Protein AF-E3C9E0-F1 (afdb_monomer_lite)

pLDDT: mean 82.21, std 13.0, range [37.19, 93.81]

Organism: NCBI:txid908339

Sequence (145 aa):
MAALIYRNLKLYFRNRMGAMMSLLGALIAFFIYIGFLKENLVQEWQRVANANQVLDAWMMGGILTIAGVTTAFGALGQLVSDREGNRYQDFQMTALKQWQLAISYFISAFLISLIMQLVSFVIMAVYFKVTDNLTINGKIVVNSC

Structure (mmCIF, N/CA/C/O backbone):
data_AF-E3C9E0-F1
#
_entry.id   AF-E3C9E0-F1
#
loop_
_atom_site.group_PDB
_atom_site.id
_atom_site.type_symbol
_atom_site.label_atom_id
_atom_site.label_alt_id
_atom_site.label_comp_id
_atom_site.label_asym_id
_atom_site.label_entity_id
_atom_site.label_seq_id
_atom_site.pdbx_PDB_ins_code
_atom_site.Cartn_x
_atom_site.Cartn_y
_atom_site.Cartn_z
_atom_site.occupancy
_atom_site.B_iso_or_equiv
_atom_site.auth_seq_id
_atom_site.auth_comp_id
_atom_site.auth_asym_id
_atom_site.auth_atom_id
_atom_site.pdbx_PDB_model_num
ATOM 1 N N . MET A 1 1 ? 5.135 1.220 -23.376 1.00 77.56 1 MET A N 1
ATOM 2 C CA . MET A 1 1 ? 5.020 1.470 -21.917 1.00 77.56 1 MET A CA 1
ATOM 3 C C . MET A 1 1 ? 3.890 0.674 -21.272 1.00 77.56 1 MET A C 1
ATOM 5 O O . MET A 1 1 ? 4.182 -0.093 -20.368 1.00 77.56 1 MET A O 1
ATOM 9 N N . ALA A 1 2 ? 2.639 0.784 -21.741 1.00 80.94 2 ALA A N 1
ATOM 10 C CA . ALA A 1 2 ? 1.494 0.077 -21.143 1.00 80.94 2 ALA A CA 1
ATOM 11 C C . ALA A 1 2 ? 1.684 -1.452 -21.024 1.00 80.94 2 ALA A C 1
ATOM 13 O O . ALA A 1 2 ? 1.358 -2.034 -19.996 1.00 80.94 2 ALA A O 1
ATOM 14 N N . ALA A 1 3 ? 2.305 -2.089 -22.024 1.00 85.75 3 ALA A N 1
ATOM 15 C CA . ALA A 1 3 ? 2.617 -3.520 -21.984 1.00 85.75 3 ALA A CA 1
ATOM 16 C C . ALA A 1 3 ? 3.571 -3.921 -20.835 1.00 85.75 3 ALA A C 1
ATOM 18 O O . ALA A 1 3 ? 3.405 -4.989 -20.250 1.00 85.75 3 ALA A O 1
ATOM 19 N N . LEU A 1 4 ? 4.537 -3.062 -20.475 1.00 84.69 4 LEU A N 1
ATOM 20 C CA . LEU A 1 4 ? 5.455 -3.308 -19.352 1.00 84.69 4 LEU A CA 1
ATOM 21 C C . LEU A 1 4 ? 4.735 -3.171 -18.011 1.00 84.69 4 LEU A C 1
ATOM 23 O O . LEU A 1 4 ? 4.902 -4.013 -17.135 1.00 84.69 4 LEU A O 1
ATOM 27 N N . ILE A 1 5 ? 3.872 -2.160 -17.891 1.00 85.56 5 ILE A N 1
ATOM 28 C CA . ILE A 1 5 ? 3.034 -1.960 -16.704 1.00 85.56 5 ILE A CA 1
ATOM 29 C C . ILE A 1 5 ? 2.141 -3.190 -16.492 1.00 85.56 5 ILE A C 1
ATOM 31 O O . ILE A 1 5 ? 2.163 -3.789 -15.420 1.00 85.56 5 ILE A O 1
ATOM 35 N N . TYR A 1 6 ? 1.427 -3.631 -17.533 1.00 88.75 6 TYR A N 1
ATOM 36 C CA . TYR A 1 6 ? 0.580 -4.825 -17.472 1.00 88.75 6 TYR A CA 1
ATOM 37 C C . TYR A 1 6 ? 1.370 -6.089 -17.097 1.00 88.75 6 TYR A C 1
ATOM 39 O O . TYR A 1 6 ? 0.918 -6.882 -16.267 1.00 88.75 6 TYR A O 1
ATOM 47 N N . ARG A 1 7 ? 2.575 -6.265 -17.659 1.00 88.94 7 ARG A N 1
ATOM 48 C CA . ARG A 1 7 ? 3.478 -7.366 -17.296 1.00 88.94 7 ARG A CA 1
ATOM 49 C C . ARG A 1 7 ? 3.833 -7.332 -15.806 1.00 88.94 7 ARG A C 1
ATOM 51 O O . ARG A 1 7 ? 3.717 -8.371 -15.161 1.00 88.94 7 ARG A O 1
ATOM 58 N N . ASN A 1 8 ? 4.242 -6.183 -15.269 1.00 86.69 8 ASN A N 1
ATOM 59 C CA . ASN A 1 8 ? 4.639 -6.045 -13.863 1.00 86.69 8 ASN A CA 1
ATOM 60 C C . ASN A 1 8 ? 3.476 -6.354 -12.913 1.00 86.69 8 ASN A C 1
ATOM 62 O O . ASN A 1 8 ? 3.624 -7.177 -12.007 1.00 86.69 8 ASN A O 1
ATOM 66 N N . LEU A 1 9 ? 2.284 -5.812 -13.198 1.00 86.44 9 LEU A N 1
ATOM 67 C CA . LEU A 1 9 ? 1.061 -6.132 -12.453 1.00 86.44 9 LEU A CA 1
ATOM 68 C C . LEU A 1 9 ? 0.798 -7.643 -12.452 1.00 86.44 9 LEU A C 1
ATOM 70 O O . LEU A 1 9 ? 0.637 -8.253 -11.395 1.00 86.44 9 LEU A O 1
ATOM 74 N N . LYS A 1 10 ? 0.816 -8.279 -13.628 1.00 89.56 10 LYS A N 1
ATOM 75 C CA . LYS A 1 10 ? 0.572 -9.722 -13.752 1.00 89.56 10 LYS A CA 1
ATOM 76 C C . LYS A 1 10 ? 1.619 -10.553 -13.010 1.00 89.56 10 LYS A C 1
ATOM 78 O O . LYS A 1 10 ? 1.267 -11.542 -12.374 1.00 89.56 10 LYS A O 1
ATOM 83 N N . LEU A 1 11 ? 2.894 -10.175 -13.082 1.00 88.56 11 LEU A N 1
ATOM 84 C CA . LEU A 1 11 ? 3.973 -10.865 -12.374 1.00 88.56 11 LEU A CA 1
ATOM 85 C C . LEU A 1 11 ? 3.821 -10.754 -10.855 1.00 88.56 11 LEU A C 1
ATOM 87 O O . LEU A 1 11 ? 4.099 -11.729 -10.159 1.00 88.56 11 LEU A O 1
ATOM 91 N N . TYR A 1 12 ? 3.349 -9.610 -10.356 1.00 88.31 12 TYR A N 1
ATOM 92 C CA . TYR A 1 12 ? 3.185 -9.375 -8.925 1.00 88.31 12 TYR A CA 1
ATOM 93 C C . TYR A 1 12 ? 2.071 -10.263 -8.376 1.00 88.31 12 TYR A C 1
ATOM 95 O O . TYR A 1 12 ? 2.309 -11.075 -7.488 1.00 88.31 12 TYR A O 1
ATOM 103 N N . PHE A 1 13 ? 0.886 -10.213 -8.993 1.00 86.44 13 PHE A N 1
ATOM 104 C CA . PHE A 1 13 ? -0.251 -11.036 -8.570 1.00 86.44 13 PHE A CA 1
ATOM 105 C C . PHE A 1 13 ? -0.042 -12.535 -8.816 1.00 86.44 13 PHE A C 1
ATOM 107 O O . PHE A 1 13 ? -0.608 -13.364 -8.105 1.00 86.44 13 PHE A O 1
ATOM 114 N N . ARG A 1 14 ? 0.799 -12.918 -9.787 1.00 90.94 14 ARG A N 1
ATOM 115 C CA . ARG A 1 14 ? 1.185 -14.324 -9.979 1.00 90.94 14 ARG A CA 1
ATOM 116 C C . ARG A 1 14 ? 2.064 -14.833 -8.834 1.00 90.94 14 ARG A C 1
ATOM 118 O O . ARG A 1 14 ? 1.967 -16.009 -8.482 1.00 90.94 14 ARG A O 1
ATOM 125 N N . ASN A 1 15 ? 2.894 -13.975 -8.240 1.00 88.50 15 ASN A N 1
ATOM 126 C CA . ASN A 1 15 ? 3.688 -14.311 -7.064 1.00 88.50 15 ASN A CA 1
ATOM 127 C C . ASN A 1 15 ? 2.859 -14.143 -5.780 1.00 88.50 15 ASN A C 1
ATOM 129 O O . ASN A 1 15 ? 2.998 -13.167 -5.044 1.00 88.50 15 ASN A O 1
ATOM 133 N N . ARG A 1 16 ? 2.011 -15.138 -5.493 1.00 82.19 16 ARG A N 1
ATOM 134 C CA . ARG A 1 16 ? 1.141 -15.139 -4.304 1.00 82.19 16 ARG A CA 1
ATOM 135 C C . ARG A 1 16 ? 1.918 -14.974 -2.994 1.00 82.19 16 ARG A C 1
ATOM 137 O O . ARG A 1 16 ? 1.457 -14.268 -2.105 1.00 82.19 16 ARG A O 1
ATOM 144 N N . MET A 1 17 ? 3.102 -15.583 -2.893 1.00 83.62 17 MET A N 1
ATOM 145 C CA . MET A 1 17 ? 3.945 -15.494 -1.698 1.00 83.62 17 MET A CA 1
ATOM 146 C C . MET A 1 17 ? 4.496 -14.076 -1.504 1.00 83.62 17 MET A C 1
ATOM 148 O O . MET A 1 17 ? 4.416 -13.536 -0.405 1.00 83.62 17 MET A O 1
ATOM 152 N N . GLY A 1 18 ? 4.979 -13.441 -2.577 1.00 84.00 18 GLY A N 1
ATOM 153 C CA . GLY A 1 18 ? 5.436 -12.049 -2.545 1.00 84.00 18 GLY A CA 1
ATOM 154 C C . GLY A 1 18 ? 4.312 -11.064 -2.211 1.00 84.00 18 GLY A C 1
ATOM 155 O O . GLY A 1 18 ? 4.508 -10.153 -1.408 1.00 84.00 18 GLY A O 1
ATOM 156 N N . ALA A 1 19 ? 3.114 -11.286 -2.758 1.00 86.06 19 ALA A N 1
ATOM 157 C CA . ALA A 1 19 ? 1.945 -10.467 -2.451 1.00 86.06 19 ALA A CA 1
ATOM 158 C C . ALA A 1 19 ? 1.543 -10.575 -0.969 1.00 86.06 19 ALA A C 1
ATOM 160 O O . ALA A 1 19 ? 1.329 -9.550 -0.325 1.00 86.06 19 ALA A O 1
ATOM 161 N N . MET A 1 20 ? 1.514 -11.783 -0.389 1.00 85.50 20 MET A N 1
ATOM 162 C CA . MET A 1 20 ? 1.239 -11.946 1.046 1.00 85.50 20 MET A CA 1
ATOM 163 C C . MET A 1 20 ? 2.340 -11.352 1.927 1.00 85.50 20 MET A C 1
ATOM 165 O O . MET A 1 20 ? 2.032 -10.661 2.895 1.00 85.50 20 MET A O 1
ATOM 169 N N . MET A 1 21 ? 3.613 -11.552 1.575 1.00 85.88 21 MET A N 1
ATOM 170 C CA . MET A 1 21 ? 4.737 -10.973 2.323 1.00 85.88 21 MET A CA 1
ATOM 171 C C . MET A 1 21 ? 4.686 -9.447 2.359 1.00 85.88 21 MET A C 1
ATOM 173 O O . MET A 1 21 ? 5.055 -8.834 3.357 1.00 85.88 21 MET A O 1
ATOM 177 N N . SER A 1 22 ? 4.156 -8.823 1.310 1.00 89.62 22 SER A N 1
ATOM 178 C CA . SER A 1 22 ? 3.999 -7.372 1.266 1.00 89.62 22 SER A CA 1
ATOM 179 C C . SER A 1 22 ? 2.973 -6.819 2.269 1.00 89.62 22 SER A C 1
ATOM 181 O O . SER A 1 22 ? 3.057 -5.651 2.640 1.00 89.62 22 SER A O 1
ATOM 183 N N . LEU A 1 23 ? 2.040 -7.653 2.743 1.00 88.44 23 LEU A N 1
ATOM 184 C CA . LEU A 1 23 ? 1.039 -7.307 3.759 1.00 88.44 23 LEU A CA 1
ATOM 185 C C . LEU A 1 23 ? 1.464 -7.699 5.179 1.00 88.44 23 LEU A C 1
ATOM 187 O O . LEU A 1 23 ? 0.763 -7.372 6.134 1.00 88.44 23 LEU A O 1
ATOM 191 N N . LEU A 1 24 ? 2.596 -8.390 5.341 1.00 90.44 24 LEU A N 1
ATOM 192 C CA . LEU A 1 24 ? 3.027 -8.941 6.625 1.00 90.44 24 LEU A CA 1
ATOM 193 C C . LEU A 1 24 ? 3.151 -7.855 7.704 1.00 90.44 24 LEU A C 1
ATOM 195 O O . LEU A 1 24 ? 2.659 -8.035 8.812 1.00 90.44 24 LEU A O 1
ATOM 199 N N . GLY A 1 25 ? 3.751 -6.709 7.366 1.00 88.38 25 GLY A N 1
ATOM 200 C CA . GLY A 1 25 ? 3.905 -5.593 8.305 1.00 88.38 25 GLY A CA 1
ATOM 201 C C . GLY A 1 25 ? 2.564 -5.054 8.810 1.00 88.38 25 GLY A C 1
ATOM 202 O O . GLY A 1 25 ? 2.397 -4.825 10.006 1.00 88.38 25 GLY A O 1
ATOM 203 N N . ALA A 1 26 ? 1.583 -4.926 7.913 1.00 91.19 26 ALA A N 1
ATOM 204 C CA . ALA A 1 26 ? 0.234 -4.498 8.267 1.00 91.19 26 ALA A CA 1
ATOM 205 C C . ALA A 1 26 ? -0.499 -5.546 9.119 1.00 91.19 26 ALA A C 1
ATOM 207 O O . ALA A 1 26 ? -1.144 -5.197 10.103 1.00 91.19 26 ALA A O 1
ATOM 208 N N . LEU A 1 27 ? -0.356 -6.831 8.781 1.00 89.88 27 LEU A N 1
ATOM 209 C CA . LEU A 1 27 ? -0.920 -7.945 9.548 1.00 89.88 27 LEU A CA 1
ATOM 210 C C . LEU A 1 27 ? -0.381 -7.985 10.978 1.00 89.88 27 LEU A C 1
ATOM 212 O O . LEU A 1 27 ? -1.160 -8.110 11.918 1.00 89.88 27 LEU A O 1
ATOM 216 N N . ILE A 1 28 ? 0.934 -7.845 11.155 1.00 92.44 28 ILE A N 1
ATOM 217 C CA . ILE A 1 28 ? 1.557 -7.826 12.485 1.00 92.44 28 ILE A CA 1
ATOM 218 C C . ILE A 1 28 ? 1.010 -6.655 13.306 1.00 92.44 28 ILE A C 1
ATOM 220 O O . ILE A 1 28 ? 0.555 -6.863 14.430 1.00 92.44 28 ILE A O 1
ATOM 224 N N . ALA A 1 29 ? 0.999 -5.443 12.741 1.00 92.00 29 ALA A N 1
ATOM 225 C CA . ALA A 1 29 ? 0.464 -4.262 13.419 1.00 92.00 29 ALA A CA 1
ATOM 226 C C . ALA A 1 29 ? -1.012 -4.448 13.820 1.00 92.00 29 ALA A C 1
ATOM 228 O O . ALA A 1 29 ? -1.407 -4.094 14.929 1.00 92.00 29 ALA A O 1
ATOM 229 N N . PHE A 1 30 ? -1.808 -5.070 12.951 1.00 90.62 30 PHE A N 1
ATOM 230 C CA . PHE A 1 30 ? -3.210 -5.375 13.210 1.00 90.62 30 PHE A CA 1
ATOM 231 C C . PHE A 1 30 ? -3.413 -6.381 14.353 1.00 90.62 30 PHE A C 1
ATOM 233 O O . PHE A 1 30 ? -4.232 -6.141 15.240 1.00 90.62 30 PHE A O 1
ATOM 240 N N . PHE A 1 31 ? -2.646 -7.474 14.393 1.00 90.50 31 PHE A N 1
ATOM 241 C CA . PHE A 1 31 ? -2.740 -8.448 15.488 1.00 90.50 31 PHE A CA 1
ATOM 242 C C . PHE A 1 31 ? -2.310 -7.864 16.833 1.00 90.50 31 PHE A C 1
ATOM 244 O O . PHE A 1 31 ? -2.972 -8.111 17.840 1.00 90.50 31 PHE A O 1
ATOM 251 N N . ILE A 1 32 ? -1.239 -7.065 16.851 1.00 93.69 32 ILE A N 1
ATOM 252 C CA . ILE A 1 32 ? -0.795 -6.366 18.065 1.00 93.69 32 ILE A CA 1
ATOM 253 C C . ILE A 1 32 ? -1.890 -5.417 18.561 1.00 93.69 32 ILE A C 1
ATOM 255 O O . ILE A 1 32 ? -2.131 -5.330 19.767 1.00 93.69 32 ILE A O 1
ATOM 259 N N . TYR A 1 33 ? -2.575 -4.733 17.639 1.00 90.50 33 TYR A N 1
ATOM 260 C CA . TYR A 1 33 ? -3.653 -3.826 17.997 1.00 90.50 33 TYR A CA 1
ATOM 261 C C . TYR A 1 33 ? -4.781 -4.541 18.746 1.00 90.50 33 TYR A C 1
ATOM 263 O O . TYR A 1 33 ? -5.138 -4.139 19.850 1.00 90.50 33 TYR A O 1
ATOM 271 N N . ILE A 1 34 ? -5.297 -5.629 18.177 1.00 86.62 34 ILE A N 1
ATOM 272 C CA . ILE A 1 34 ? -6.434 -6.359 18.750 1.00 86.62 34 ILE A CA 1
ATOM 273 C C . ILE A 1 34 ? -6.046 -7.108 20.026 1.00 86.62 34 ILE A C 1
ATOM 275 O O . ILE A 1 34 ? -6.827 -7.132 20.969 1.00 86.62 34 ILE A O 1
ATOM 279 N N . GLY A 1 35 ? -4.868 -7.735 20.058 1.00 86.06 35 GLY A N 1
ATOM 280 C CA . GLY A 1 35 ? -4.481 -8.623 21.156 1.00 86.06 35 GLY A CA 1
ATOM 281 C C . GLY A 1 35 ? -3.949 -7.919 22.403 1.00 86.06 35 GLY A C 1
ATOM 282 O O . GLY A 1 35 ? -3.884 -8.541 23.457 1.00 86.06 35 GLY A O 1
ATOM 283 N N . PHE A 1 36 ? -3.524 -6.659 22.292 1.00 86.62 36 PHE A N 1
ATOM 284 C CA . PHE A 1 36 ? -2.875 -5.959 23.402 1.00 86.62 36 PHE A CA 1
ATOM 285 C C . PHE A 1 36 ? -3.176 -4.461 23.417 1.00 86.62 36 PHE A C 1
ATOM 287 O O . PHE A 1 36 ? -3.608 -3.912 24.430 1.00 86.62 36 PHE A O 1
ATOM 294 N N . LEU A 1 37 ? -2.938 -3.782 22.292 1.00 87.75 37 LEU A N 1
ATOM 295 C CA . LEU A 1 37 ? -2.864 -2.321 22.287 1.00 87.75 37 LEU A CA 1
ATOM 296 C C . LEU A 1 37 ? -4.232 -1.657 22.500 1.00 87.75 37 LEU A C 1
ATOM 298 O O . LEU A 1 37 ? -4.301 -0.620 23.157 1.00 87.75 37 LEU A O 1
ATOM 302 N N . LYS A 1 38 ? -5.314 -2.243 21.969 1.00 86.81 38 LYS A N 1
ATOM 303 C CA . LYS A 1 38 ? -6.676 -1.704 22.100 1.00 86.81 38 LYS A CA 1
ATOM 304 C C . LYS A 1 38 ? -7.080 -1.594 23.568 1.00 86.81 38 LYS A C 1
ATOM 306 O O . LYS A 1 38 ? -7.453 -0.513 24.006 1.00 86.81 38 LYS A O 1
ATOM 311 N N . GLU A 1 39 ? -6.949 -2.670 24.339 1.00 85.88 39 GLU A N 1
ATOM 312 C CA . GLU A 1 39 ? -7.334 -2.673 25.757 1.00 85.88 39 GLU A CA 1
ATOM 313 C C . GLU A 1 39 ? -6.506 -1.684 26.584 1.00 85.88 39 GLU A C 1
ATOM 315 O O . GLU A 1 39 ? -7.060 -0.954 27.406 1.00 85.88 39 GLU A O 1
ATOM 320 N N . ASN A 1 40 ? -5.197 -1.609 26.326 1.00 88.12 40 ASN A N 1
ATOM 321 C CA . ASN A 1 40 ? -4.306 -0.702 27.042 1.00 88.12 40 ASN A CA 1
ATOM 322 C C . ASN A 1 40 ? -4.642 0.777 26.769 1.00 88.12 40 ASN A C 1
ATOM 324 O O . ASN A 1 40 ? -4.777 1.563 27.704 1.00 88.12 40 ASN A O 1
ATOM 328 N N . LEU A 1 41 ? -4.866 1.149 25.505 1.00 85.94 41 LEU A N 1
ATOM 329 C CA . LEU A 1 41 ? -5.175 2.532 25.127 1.00 85.94 41 LEU A CA 1
ATOM 330 C C . LEU A 1 41 ? -6.558 2.984 25.607 1.00 85.94 41 LEU A C 1
ATOM 332 O O . LEU A 1 41 ? -6.731 4.131 26.015 1.00 85.94 41 LEU A O 1
ATOM 336 N N . VAL A 1 42 ? -7.548 2.091 25.590 1.00 84.81 42 VAL A N 1
ATOM 337 C CA . VAL A 1 42 ? -8.913 2.405 26.040 1.00 84.81 42 VAL A CA 1
ATOM 338 C C . VAL A 1 42 ? -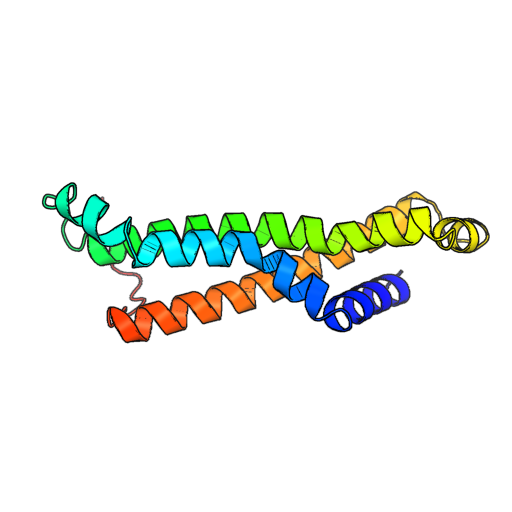8.951 2.704 27.539 1.00 84.81 42 VAL A C 1
ATOM 340 O O . VAL A 1 42 ? -9.698 3.585 27.968 1.00 84.81 42 VAL A O 1
ATOM 343 N N . GLN A 1 43 ? -8.122 2.024 28.336 1.00 83.38 43 GLN A N 1
ATOM 344 C CA . GLN A 1 43 ? -7.990 2.303 29.769 1.00 83.38 43 GLN A CA 1
ATOM 345 C C . GLN A 1 43 ? -7.421 3.700 30.042 1.00 83.38 43 GLN A C 1
ATOM 347 O O . GLN A 1 43 ? -7.869 4.363 30.977 1.00 83.38 43 GLN A O 1
ATOM 352 N N . GLU A 1 44 ? -6.496 4.186 29.215 1.00 83.69 44 GLU A N 1
ATOM 353 C CA . GLU A 1 44 ? -5.955 5.542 29.360 1.00 83.69 44 GLU A CA 1
ATOM 354 C C . GLU A 1 44 ? -6.903 6.624 28.818 1.00 83.69 44 GLU A C 1
ATOM 356 O O . GLU A 1 44 ? -6.929 7.751 29.315 1.00 83.69 44 GLU A O 1
ATOM 361 N N . TRP A 1 45 ? -7.732 6.289 27.826 1.00 78.00 45 TRP A N 1
ATOM 362 C CA . TRP A 1 45 ? -8.614 7.227 27.123 1.00 78.00 45 TRP A CA 1
ATOM 363 C C . TRP A 1 45 ? -10.045 7.289 27.680 1.00 78.00 45 TRP A C 1
ATOM 365 O O . TRP A 1 45 ? -10.963 7.742 26.997 1.00 78.00 45 TRP A O 1
ATOM 375 N N . GLN A 1 46 ? -10.252 6.931 28.952 1.00 74.50 46 GLN A N 1
ATOM 376 C CA . GLN A 1 46 ? -11.574 6.955 29.608 1.00 74.50 46 GLN A CA 1
ATOM 377 C C . GLN A 1 46 ? -12.275 8.326 29.595 1.00 74.50 46 GLN A C 1
ATOM 379 O O . GLN A 1 46 ? -13.490 8.402 29.761 1.00 74.50 46 GLN A O 1
ATOM 384 N N . ARG A 1 47 ? -11.528 9.421 29.404 1.00 76.31 47 ARG A N 1
ATOM 385 C CA . ARG A 1 47 ? -12.071 10.791 29.349 1.00 76.31 47 ARG A CA 1
ATOM 386 C C . ARG A 1 47 ? -12.646 11.175 27.981 1.00 76.31 47 ARG A C 1
ATOM 388 O O . ARG A 1 47 ? -13.281 12.221 27.879 1.00 76.31 47 ARG A O 1
ATOM 395 N N . VAL A 1 48 ? -12.422 10.370 26.941 1.00 75.56 48 VAL A N 1
ATOM 396 C CA . VAL A 1 48 ? -12.867 10.650 25.570 1.00 75.56 48 VAL A CA 1
ATOM 397 C C . VAL A 1 48 ? -14.153 9.877 25.280 1.00 75.56 48 VAL A C 1
ATOM 399 O O . VAL A 1 48 ? -14.196 8.649 25.369 1.00 75.56 48 VAL A O 1
ATOM 402 N N . ALA A 1 49 ? -15.216 10.589 24.901 1.00 73.69 49 ALA A N 1
ATOM 403 C CA . ALA A 1 49 ? -16.450 9.955 24.446 1.00 73.69 49 ALA A CA 1
ATOM 404 C C . ALA A 1 49 ? -16.176 9.116 23.184 1.00 73.69 49 ALA A C 1
ATOM 406 O O . ALA A 1 49 ? -15.535 9.590 22.249 1.00 73.69 49 ALA A O 1
ATOM 407 N N . ASN A 1 50 ? -16.666 7.874 23.145 1.00 75.69 50 ASN A N 1
ATOM 408 C CA . ASN A 1 50 ? -16.431 6.924 22.047 1.00 75.69 50 ASN A CA 1
ATOM 409 C C . ASN A 1 50 ? -14.943 6.613 21.766 1.00 75.69 50 ASN A C 1
ATOM 411 O O . ASN A 1 50 ? -14.582 6.364 20.614 1.00 75.69 50 ASN A O 1
ATOM 415 N N . ALA A 1 51 ? -14.092 6.571 22.802 1.00 78.19 51 ALA A N 1
ATOM 416 C CA . ALA A 1 51 ? -12.660 6.264 22.682 1.00 78.19 51 ALA A CA 1
ATOM 417 C C . ALA A 1 51 ? -12.359 5.036 21.799 1.00 78.19 51 ALA A C 1
ATOM 419 O O 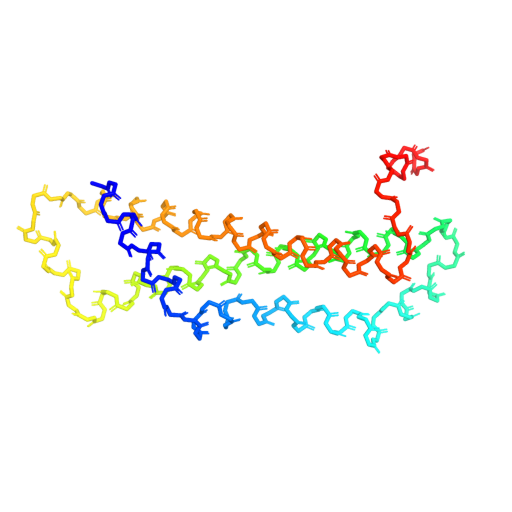. ALA A 1 51 ? -11.450 5.098 20.978 1.00 78.19 51 ALA A O 1
ATOM 420 N N . ASN A 1 52 ? -13.164 3.968 21.888 1.00 80.44 52 ASN A N 1
ATOM 421 C CA . ASN A 1 52 ? -13.025 2.777 21.039 1.00 80.44 52 ASN A CA 1
ATOM 422 C C . ASN A 1 52 ? -13.063 3.116 19.541 1.00 80.44 52 ASN A C 1
ATOM 424 O O . ASN A 1 52 ? -12.123 2.806 18.822 1.00 80.44 52 ASN A O 1
ATOM 428 N N . GLN A 1 53 ? -14.100 3.823 19.084 1.00 80.25 53 GLN A N 1
ATOM 429 C CA . GLN A 1 53 ? -14.293 4.117 17.659 1.00 80.25 53 GLN A CA 1
ATOM 430 C C . GLN A 1 53 ? -13.225 5.073 17.115 1.00 80.25 53 GLN A C 1
ATOM 432 O O . GLN A 1 53 ? -12.791 4.941 15.970 1.00 80.25 53 GLN A O 1
ATOM 437 N N . VAL A 1 54 ? -12.792 6.033 17.937 1.00 83.44 54 VAL A N 1
ATOM 438 C CA . VAL A 1 54 ? -11.721 6.972 17.576 1.00 83.44 54 VAL A CA 1
ATOM 439 C C . VAL A 1 54 ? -10.384 6.240 17.465 1.00 83.44 54 VAL A C 1
ATOM 441 O O . VAL A 1 54 ? -9.664 6.435 16.486 1.00 83.44 54 VAL A O 1
ATOM 444 N N . LEU A 1 55 ? -10.070 5.368 18.427 1.00 85.69 55 LEU A N 1
ATOM 445 C CA . LEU A 1 55 ? -8.850 4.562 18.418 1.00 85.69 55 LEU A CA 1
ATOM 446 C C . LEU A 1 55 ? -8.844 3.553 17.264 1.00 85.69 55 LEU A C 1
ATOM 448 O O . LEU A 1 55 ? -7.816 3.424 16.602 1.00 85.69 55 LEU A O 1
ATOM 452 N N . ASP A 1 56 ? -9.974 2.899 16.981 1.00 86.19 56 ASP A N 1
ATOM 453 C CA . ASP A 1 56 ? -10.128 1.968 15.857 1.00 86.19 56 ASP A CA 1
ATOM 454 C C . ASP A 1 56 ? -9.847 2.685 14.521 1.00 86.19 56 ASP A C 1
ATOM 456 O O . ASP A 1 56 ? -9.061 2.207 13.702 1.00 86.19 56 ASP A O 1
ATOM 460 N N . ALA A 1 57 ? -10.429 3.874 14.309 1.00 85.44 57 ALA A N 1
ATOM 461 C CA . ALA A 1 57 ? -10.211 4.674 13.101 1.00 85.44 57 ALA A CA 1
ATOM 462 C C . ALA A 1 57 ? -8.771 5.205 12.992 1.00 85.44 57 ALA A C 1
ATOM 464 O O . ALA A 1 57 ? -8.176 5.188 11.910 1.00 85.44 57 ALA A O 1
ATOM 465 N N . TRP A 1 58 ? -8.189 5.646 14.109 1.00 87.94 58 TRP A N 1
ATOM 466 C CA . TRP A 1 58 ? -6.805 6.114 14.163 1.00 87.94 58 TRP A CA 1
ATOM 467 C C . TRP A 1 58 ? -5.816 4.990 13.831 1.00 87.94 58 TRP A C 1
ATOM 469 O O . TRP A 1 58 ? -4.937 5.159 12.979 1.00 87.94 58 TRP A O 1
ATOM 479 N N . MET A 1 59 ? -6.004 3.808 14.422 1.00 90.12 59 MET A N 1
ATOM 480 C CA . MET A 1 59 ? -5.173 2.639 14.141 1.00 90.12 59 MET A CA 1
ATOM 481 C C . MET A 1 59 ? -5.375 2.088 12.738 1.00 90.12 59 MET A C 1
ATOM 483 O O . MET A 1 59 ? -4.392 1.726 12.092 1.00 90.12 59 MET A O 1
ATOM 487 N N . MET A 1 60 ? -6.598 2.113 12.207 1.00 89.81 60 MET A N 1
ATOM 488 C CA . MET A 1 60 ? -6.853 1.781 10.806 1.00 89.81 60 MET A CA 1
ATOM 489 C C . MET A 1 60 ? -6.002 2.651 9.866 1.00 89.81 60 MET A C 1
ATOM 491 O O . MET A 1 60 ? -5.359 2.120 8.960 1.00 89.81 60 MET A O 1
ATOM 495 N N . GLY A 1 61 ? -5.924 3.966 10.105 1.00 91.06 61 GLY A N 1
ATOM 496 C CA . GLY A 1 61 ? -5.069 4.876 9.333 1.00 91.06 61 GLY A CA 1
ATOM 497 C C . GLY A 1 61 ? -3.575 4.538 9.433 1.00 91.06 61 GLY A C 1
ATOM 498 O O . GLY A 1 61 ? -2.867 4.517 8.420 1.00 91.06 61 GLY A O 1
ATOM 499 N N . GLY A 1 62 ? -3.099 4.211 10.638 1.00 92.44 62 GLY A N 1
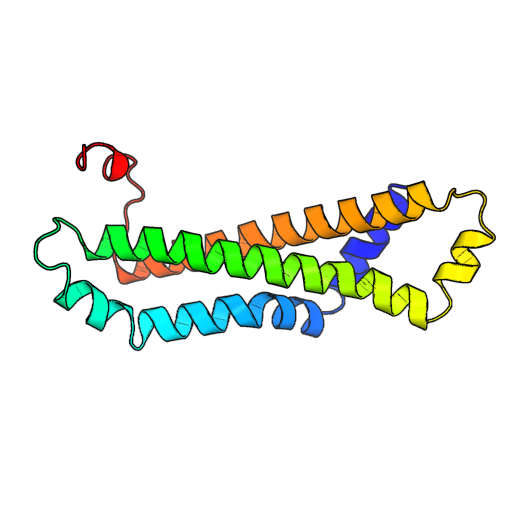ATOM 500 C CA . GLY A 1 62 ? -1.714 3.791 10.872 1.00 92.44 62 GLY A CA 1
ATOM 501 C C . GLY A 1 62 ? -1.354 2.498 10.134 1.00 92.44 62 GLY A C 1
ATOM 502 O O . GLY A 1 62 ? -0.380 2.457 9.379 1.00 92.44 62 GLY A O 1
ATOM 503 N N . ILE A 1 63 ? -2.176 1.459 10.278 1.00 92.69 63 ILE A N 1
ATOM 504 C CA . ILE A 1 63 ? -1.960 0.148 9.648 1.00 92.69 63 ILE A CA 1
ATOM 505 C C . ILE A 1 63 ? -2.033 0.258 8.122 1.00 92.69 63 ILE A C 1
ATOM 507 O O . ILE A 1 63 ? -1.202 -0.325 7.424 1.00 92.69 63 ILE A O 1
ATOM 511 N N . LEU A 1 64 ? -2.972 1.043 7.586 1.00 93.12 64 LEU A N 1
ATOM 512 C CA . LEU A 1 64 ? -3.053 1.324 6.151 1.00 93.12 64 LEU A CA 1
ATOM 513 C C . LEU A 1 64 ? -1.791 2.013 5.636 1.00 93.12 64 LEU A C 1
ATOM 515 O O . LEU A 1 64 ? -1.302 1.667 4.564 1.00 93.12 64 LEU A O 1
ATOM 519 N N . THR A 1 65 ? -1.233 2.962 6.382 1.00 93.81 65 THR A N 1
ATOM 520 C CA . THR A 1 65 ? 0.010 3.634 5.980 1.00 93.81 65 THR A CA 1
ATOM 521 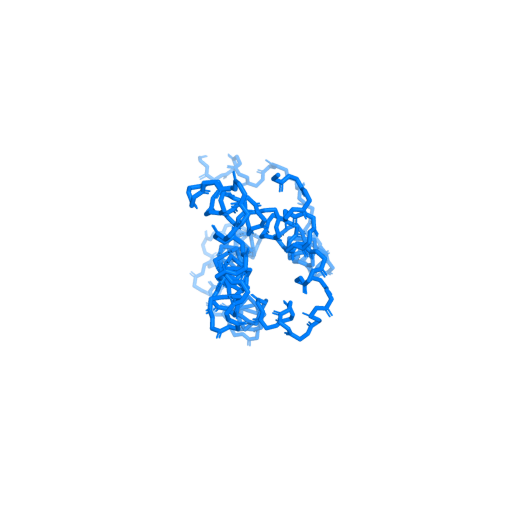C C . THR A 1 65 ? 1.168 2.637 5.901 1.00 93.81 65 THR A C 1
ATOM 523 O O . THR A 1 65 ? 1.893 2.614 4.906 1.00 93.81 65 THR A O 1
ATOM 526 N N . ILE A 1 66 ? 1.294 1.754 6.897 1.00 93.00 66 ILE A N 1
ATOM 527 C CA . ILE A 1 66 ? 2.300 0.682 6.902 1.00 93.00 66 ILE A CA 1
ATOM 528 C C . ILE A 1 66 ? 2.099 -0.245 5.696 1.00 93.00 66 ILE A C 1
ATOM 530 O O . ILE A 1 66 ? 3.057 -0.502 4.969 1.00 93.00 66 ILE A O 1
ATOM 534 N N . ALA A 1 67 ? 0.861 -0.682 5.437 1.00 92.81 67 ALA A N 1
ATOM 535 C CA . ALA A 1 67 ? 0.516 -1.523 4.290 1.00 92.81 67 ALA A CA 1
ATOM 536 C C . ALA A 1 67 ? 0.909 -0.873 2.955 1.00 92.81 67 ALA A C 1
ATOM 538 O O . ALA A 1 67 ? 1.478 -1.528 2.081 1.00 92.81 67 ALA A O 1
ATOM 539 N N . GLY A 1 68 ? 0.648 0.425 2.796 1.00 92.56 68 GLY A N 1
ATOM 540 C CA . GLY A 1 68 ? 0.981 1.171 1.584 1.00 92.56 68 GLY A CA 1
ATOM 541 C C . GLY A 1 68 ? 2.484 1.202 1.318 1.00 92.56 68 GLY A C 1
ATOM 542 O O . GLY A 1 68 ? 2.925 0.954 0.195 1.00 92.56 68 GLY A O 1
ATOM 543 N N . VAL A 1 69 ? 3.283 1.426 2.364 1.00 92.25 69 VAL A N 1
ATOM 544 C CA . VAL A 1 69 ? 4.750 1.448 2.262 1.00 92.25 69 VAL A CA 1
ATOM 545 C C . VAL A 1 69 ? 5.307 0.055 1.963 1.00 92.25 69 VAL A C 1
ATOM 547 O O . VAL A 1 69 ? 6.101 -0.107 1.033 1.00 92.25 69 VAL A O 1
ATOM 550 N N . THR A 1 70 ? 4.880 -0.976 2.696 1.00 92.00 70 THR A N 1
ATOM 551 C CA . THR A 1 70 ? 5.402 -2.339 2.509 1.00 92.00 70 THR A CA 1
ATOM 552 C C . THR A 1 70 ? 4.986 -2.939 1.166 1.00 92.00 70 THR A C 1
ATOM 554 O O . THR A 1 70 ? 5.786 -3.624 0.525 1.00 92.00 70 THR A O 1
ATOM 557 N N . THR A 1 71 ? 3.778 -2.636 0.678 1.00 91.88 71 THR A N 1
ATOM 558 C CA . THR A 1 71 ? 3.322 -3.049 -0.662 1.00 91.88 71 THR A CA 1
ATOM 559 C C . THR A 1 71 ? 4.080 -2.339 -1.775 1.00 91.88 71 THR A C 1
ATOM 561 O O . THR A 1 71 ? 4.464 -2.997 -2.744 1.00 91.88 71 THR A O 1
ATOM 564 N N . ALA A 1 72 ? 4.382 -1.044 -1.619 1.00 92.44 72 ALA A N 1
ATOM 565 C CA . ALA A 1 72 ? 5.194 -0.299 -2.580 1.00 92.44 72 ALA A CA 1
ATOM 566 C C . ALA A 1 72 ? 6.608 -0.883 -2.688 1.00 92.44 72 ALA A C 1
ATOM 568 O O . ALA A 1 72 ? 7.102 -1.107 -3.794 1.00 92.44 72 ALA A O 1
ATOM 569 N N . PHE A 1 73 ? 7.237 -1.212 -1.556 1.00 90.44 73 PHE A N 1
ATOM 570 C CA . PHE A 1 73 ? 8.535 -1.891 -1.546 1.00 90.44 73 PHE A CA 1
ATOM 571 C C . PHE A 1 73 ? 8.469 -3.298 -2.139 1.00 90.44 73 PHE A C 1
ATOM 573 O O . PHE A 1 73 ? 9.323 -3.652 -2.950 1.00 90.44 73 PHE A O 1
ATOM 580 N N . GLY A 1 74 ? 7.431 -4.074 -1.822 1.00 90.25 74 GLY A N 1
ATOM 581 C CA . GLY A 1 74 ? 7.217 -5.387 -2.429 1.00 90.25 74 GLY A CA 1
ATOM 582 C C . GLY A 1 74 ? 7.069 -5.317 -3.954 1.00 90.25 74 GLY A C 1
ATOM 583 O O . GLY A 1 74 ? 7.632 -6.144 -4.670 1.00 90.25 74 GLY A O 1
ATOM 584 N N . ALA A 1 75 ? 6.362 -4.308 -4.467 1.00 90.31 75 ALA A N 1
ATOM 585 C CA . ALA A 1 75 ? 6.203 -4.091 -5.902 1.00 90.31 75 ALA A CA 1
ATOM 586 C C . ALA A 1 75 ? 7.510 -3.630 -6.571 1.00 90.31 75 ALA A C 1
ATOM 588 O O . ALA A 1 75 ? 7.881 -4.150 -7.624 1.00 90.31 75 ALA A O 1
ATOM 589 N N . LEU A 1 76 ? 8.256 -2.714 -5.942 1.00 90.44 76 LEU A N 1
ATOM 590 C CA . LEU A 1 76 ? 9.580 -2.287 -6.412 1.00 90.44 76 LEU A CA 1
ATOM 591 C C . LEU A 1 76 ? 10.629 -3.407 -6.345 1.00 90.44 76 LEU A C 1
ATOM 593 O O . LEU A 1 76 ? 11.590 -3.377 -7.111 1.00 90.44 76 LEU A O 1
ATOM 597 N N . GLY A 1 77 ? 10.426 -4.440 -5.527 1.00 88.06 77 GLY A N 1
ATOM 598 C CA . GLY A 1 77 ? 11.250 -5.652 -5.539 1.00 88.06 77 GLY A CA 1
ATOM 599 C C . GLY A 1 77 ? 11.314 -6.330 -6.915 1.00 88.06 77 GLY A C 1
ATOM 600 O O . GLY A 1 77 ? 12.332 -6.932 -7.254 1.00 88.06 77 GLY A O 1
ATOM 601 N N . GLN A 1 78 ? 10.292 -6.166 -7.765 1.00 85.12 78 GLN A N 1
ATOM 602 C CA . GLN A 1 78 ? 10.342 -6.647 -9.151 1.00 85.12 78 GLN A CA 1
ATOM 603 C C . GLN A 1 78 ? 11.425 -5.953 -9.979 1.00 85.12 78 GLN A C 1
ATOM 605 O O . GLN A 1 78 ? 12.086 -6.610 -10.777 1.00 85.12 78 GLN A O 1
ATOM 610 N N . LEU A 1 79 ? 11.637 -4.649 -9.775 1.00 88.25 79 LEU A N 1
ATOM 611 C CA . LEU A 1 79 ? 12.706 -3.907 -10.445 1.00 88.25 79 LEU A CA 1
ATOM 612 C C . LEU A 1 79 ? 14.080 -4.447 -10.034 1.00 88.25 79 LEU A C 1
ATOM 614 O O . LEU A 1 79 ? 14.967 -4.555 -10.876 1.00 88.25 79 LEU A O 1
ATOM 618 N N . VAL A 1 80 ? 14.256 -4.780 -8.752 1.00 87.31 80 VAL A N 1
ATOM 619 C CA . VAL A 1 80 ? 15.505 -5.360 -8.235 1.00 87.31 80 VAL A CA 1
ATOM 620 C C . VAL A 1 80 ? 15.737 -6.740 -8.850 1.00 87.31 80 VAL A C 1
ATOM 622 O O . VAL A 1 80 ? 16.792 -6.976 -9.430 1.00 87.31 80 VAL A O 1
ATOM 625 N N . SER A 1 81 ? 14.718 -7.602 -8.845 1.00 85.88 81 SER A N 1
ATOM 626 C CA . SER A 1 81 ? 14.805 -8.943 -9.434 1.00 85.88 81 SER A CA 1
ATOM 627 C C . SER A 1 81 ? 15.086 -8.916 -10.944 1.00 85.88 81 SER A C 1
ATOM 629 O O . SER A 1 81 ? 15.909 -9.690 -11.432 1.00 85.88 81 SER A O 1
ATOM 631 N N . ASP A 1 82 ? 14.473 -7.994 -11.695 1.00 84.81 82 ASP A N 1
ATOM 632 C CA . ASP A 1 82 ? 14.726 -7.854 -13.137 1.00 84.81 82 ASP A CA 1
ATOM 633 C C . ASP A 1 82 ? 16.112 -7.240 -13.438 1.00 84.81 82 ASP A C 1
ATOM 635 O O . ASP A 1 82 ? 16.667 -7.492 -14.514 1.00 84.81 82 ASP A O 1
ATOM 639 N N . ARG A 1 83 ? 16.704 -6.478 -12.502 1.00 83.94 83 ARG A N 1
ATOM 640 C CA . ARG A 1 83 ? 18.103 -6.013 -12.583 1.00 83.94 83 ARG A CA 1
ATOM 641 C C . ARG A 1 83 ? 19.099 -7.137 -12.317 1.00 83.94 83 ARG A C 1
ATOM 643 O O . ARG A 1 83 ? 20.065 -7.252 -13.062 1.00 83.94 83 ARG A O 1
ATOM 650 N N . GLU A 1 84 ? 18.852 -7.967 -11.309 1.00 85.12 84 GLU A N 1
ATOM 651 C CA . GLU A 1 84 ? 19.698 -9.124 -10.986 1.00 85.12 84 GLU A CA 1
ATOM 652 C C . GLU A 1 84 ? 19.633 -10.203 -12.075 1.00 85.12 84 GLU A C 1
ATOM 654 O O . GLU A 1 84 ? 20.646 -10.791 -12.441 1.00 85.12 84 GLU A O 1
ATOM 659 N N . GLY A 1 85 ? 18.453 -10.430 -12.656 1.00 78.31 85 GLY A N 1
ATOM 660 C CA . GLY A 1 85 ? 18.228 -11.450 -13.681 1.00 78.31 85 GLY A CA 1
ATOM 661 C C . GLY A 1 85 ? 18.674 -11.075 -15.098 1.00 78.31 85 GLY A C 1
ATOM 662 O O . GLY A 1 85 ? 18.208 -11.711 -16.040 1.00 78.31 85 GLY A O 1
ATOM 663 N N . ASN A 1 86 ? 19.483 -10.022 -15.278 1.00 73.94 86 ASN A N 1
ATOM 664 C CA . ASN A 1 86 ? 19.935 -9.456 -16.564 1.00 73.94 86 ASN A CA 1
ATOM 665 C C . ASN A 1 86 ? 18.835 -9.060 -17.572 1.00 73.94 86 ASN A C 1
ATOM 667 O O . ASN A 1 86 ? 19.143 -8.469 -18.602 1.00 73.94 86 ASN A O 1
ATOM 671 N N . ARG A 1 87 ? 17.544 -9.256 -17.272 1.00 70.81 87 ARG A N 1
ATOM 672 C CA . ARG A 1 87 ? 16.428 -8.832 -18.141 1.00 70.81 87 ARG A CA 1
ATOM 673 C C . ARG A 1 87 ? 16.377 -7.325 -18.345 1.00 70.81 87 ARG A C 1
ATOM 675 O O . ARG A 1 87 ? 15.883 -6.844 -19.361 1.00 70.81 87 ARG A O 1
ATOM 682 N N . TYR A 1 88 ? 16.914 -6.570 -17.391 1.00 71.94 88 TYR A N 1
ATOM 683 C CA . TYR A 1 88 ? 17.121 -5.137 -17.540 1.00 71.94 88 TYR A CA 1
ATOM 684 C C . TYR A 1 88 ? 18.056 -4.790 -18.715 1.00 71.94 88 TYR A C 1
ATOM 686 O O . TYR A 1 88 ? 17.882 -3.745 -19.336 1.00 71.94 88 TYR A O 1
ATOM 694 N N . GLN A 1 89 ? 19.021 -5.651 -19.058 1.00 65.62 89 GLN A N 1
ATOM 695 C CA . GLN A 1 89 ? 19.932 -5.451 -20.192 1.00 65.62 89 GLN A CA 1
ATOM 696 C C . GLN A 1 89 ? 19.232 -5.707 -21.533 1.00 65.62 89 GLN A C 1
ATOM 698 O O . GLN A 1 89 ? 19.375 -4.895 -22.444 1.00 65.62 89 GLN A O 1
ATOM 703 N N . ASP A 1 90 ? 18.368 -6.723 -21.618 1.00 77.50 90 ASP A N 1
ATOM 704 C CA . ASP A 1 90 ? 17.543 -6.983 -22.810 1.00 77.50 90 ASP A CA 1
ATOM 705 C C . ASP A 1 90 ? 16.624 -5.791 -23.138 1.00 77.50 90 ASP A C 1
ATOM 707 O O . ASP A 1 90 ? 16.428 -5.413 -24.297 1.00 77.50 90 ASP A O 1
ATOM 711 N N . PHE A 1 91 ? 16.091 -5.131 -22.106 1.00 74.94 91 PHE A N 1
ATOM 712 C CA . PHE A 1 91 ? 15.282 -3.925 -22.282 1.00 74.94 91 PHE A CA 1
ATOM 713 C C . PHE A 1 91 ? 16.084 -2.704 -22.734 1.00 74.94 91 PHE A C 1
ATOM 715 O O . PHE A 1 91 ? 15.522 -1.844 -23.409 1.00 74.94 91 PHE A O 1
ATOM 722 N N . GLN A 1 92 ? 17.374 -2.626 -22.398 1.00 69.88 92 GLN A N 1
ATOM 723 C CA . GLN A 1 92 ? 18.261 -1.558 -22.872 1.00 69.88 92 GLN A CA 1
ATOM 724 C C . GLN A 1 92 ? 18.635 -1.719 -24.350 1.00 69.88 92 GLN A C 1
ATOM 726 O O . GLN A 1 92 ? 18.909 -0.722 -25.009 1.00 69.88 92 GLN A O 1
ATOM 731 N N . MET A 1 93 ? 18.602 -2.946 -24.881 1.00 72.12 93 MET A N 1
ATOM 732 C CA . MET A 1 93 ? 18.766 -3.205 -26.318 1.00 72.12 93 MET A CA 1
ATOM 733 C C . MET A 1 93 ? 17.504 -2.865 -27.130 1.00 72.12 93 MET A C 1
ATOM 735 O O . MET A 1 93 ? 17.550 -2.770 -28.354 1.00 72.12 93 MET A O 1
ATOM 739 N N . THR A 1 94 ? 16.366 -2.664 -26.460 1.00 73.06 94 THR A N 1
ATOM 740 C CA . THR A 1 94 ? 15.126 -2.189 -27.088 1.00 73.06 94 THR A CA 1
ATOM 741 C C . THR A 1 94 ? 15.178 -0.663 -27.247 1.00 73.06 94 THR A C 1
ATOM 743 O O . THR A 1 94 ? 15.809 0.019 -26.448 1.00 73.06 94 THR A O 1
ATOM 746 N N . ALA A 1 95 ? 14.452 -0.084 -28.213 1.00 67.69 95 ALA A N 1
ATOM 747 C CA . ALA A 1 95 ? 14.372 1.370 -28.460 1.00 67.69 95 ALA A CA 1
ATOM 748 C C . ALA A 1 95 ? 13.734 2.215 -27.320 1.00 67.69 95 ALA A C 1
ATOM 750 O O . ALA A 1 95 ? 13.257 3.330 -27.545 1.00 67.69 95 ALA A O 1
ATOM 751 N N . LEU A 1 96 ? 13.670 1.691 -26.094 1.00 75.06 96 LEU A N 1
ATOM 752 C CA . LEU A 1 96 ? 13.103 2.344 -24.920 1.00 75.06 96 LEU A CA 1
ATOM 753 C C . LEU A 1 96 ? 14.182 3.138 -24.177 1.00 75.06 96 LEU A C 1
ATOM 755 O O . LEU A 1 96 ? 15.249 2.625 -23.854 1.00 75.06 96 LEU A O 1
ATOM 759 N N . LYS A 1 97 ? 13.882 4.394 -23.835 1.00 81.38 97 LYS A N 1
ATOM 760 C CA . LYS A 1 97 ? 14.798 5.223 -23.034 1.00 81.38 97 LYS A CA 1
ATOM 761 C C . LYS A 1 97 ? 14.800 4.748 -21.572 1.00 81.38 97 LYS A C 1
ATOM 763 O O . LYS A 1 97 ? 13.749 4.402 -21.036 1.00 81.38 97 LYS A O 1
ATOM 768 N N . GLN A 1 98 ? 15.937 4.825 -20.879 1.00 79.62 98 GLN A N 1
ATOM 769 C CA . GLN A 1 98 ? 16.070 4.382 -19.475 1.00 79.62 98 GLN A CA 1
ATOM 770 C C . GLN A 1 98 ? 15.050 5.039 -18.518 1.00 79.62 98 GLN A C 1
ATOM 772 O O . GLN A 1 98 ? 14.465 4.367 -17.669 1.00 79.62 98 GLN A O 1
ATOM 777 N N . TRP A 1 99 ? 14.748 6.327 -18.707 1.00 81.25 99 TRP A N 1
ATOM 778 C CA . TRP A 1 99 ? 13.709 7.029 -17.940 1.00 81.25 99 TRP A CA 1
ATOM 779 C C . TRP A 1 99 ? 12.303 6.454 -18.148 1.00 81.25 99 TRP A C 1
ATOM 781 O O . TRP A 1 99 ? 11.504 6.403 -17.216 1.00 81.25 99 TRP A 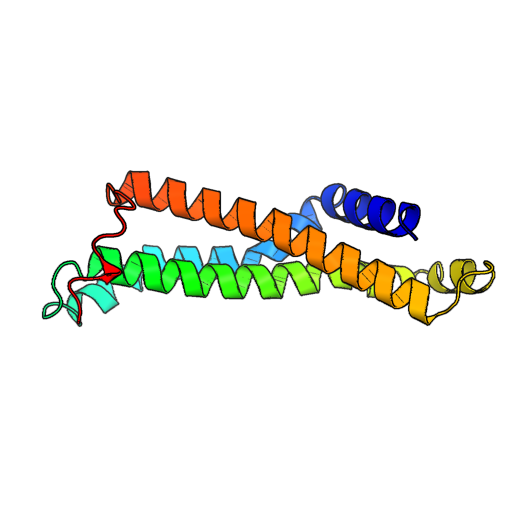O 1
ATOM 791 N N . GLN A 1 100 ? 11.999 5.973 -19.356 1.00 84.50 100 GLN A N 1
ATOM 792 C CA . GLN A 1 100 ? 10.703 5.372 -19.677 1.00 84.50 100 GLN A CA 1
ATOM 793 C C . GLN A 1 100 ? 10.514 4.026 -18.968 1.00 84.50 100 GLN A C 1
ATOM 795 O O . GLN A 1 100 ? 9.404 3.706 -18.543 1.00 84.50 100 GLN A O 1
ATOM 800 N N . LEU A 1 101 ? 11.599 3.262 -18.802 1.00 85.56 101 LEU A N 1
ATOM 801 C CA . LEU A 1 101 ? 11.609 2.042 -17.997 1.00 85.56 101 LEU A CA 1
ATOM 802 C C . LEU A 1 101 ? 11.349 2.375 -16.525 1.00 85.56 101 LEU A C 1
ATOM 804 O O . LEU A 1 101 ? 10.405 1.834 -15.952 1.00 85.56 101 LEU A O 1
ATOM 808 N N . ALA A 1 102 ? 12.097 3.316 -15.942 1.00 86.44 102 ALA A N 1
ATOM 809 C CA . ALA A 1 102 ? 11.923 3.726 -14.545 1.00 86.44 102 ALA A CA 1
ATOM 810 C C . ALA A 1 102 ? 10.483 4.180 -14.236 1.00 86.44 102 ALA A C 1
ATOM 812 O O . ALA A 1 102 ? 9.875 3.703 -13.278 1.00 86.44 102 ALA A O 1
ATOM 813 N N . ILE A 1 103 ? 9.900 5.019 -15.099 1.00 88.69 103 ILE A N 1
ATOM 814 C CA . ILE A 1 103 ? 8.511 5.483 -14.966 1.00 88.69 103 ILE A CA 1
ATOM 815 C C . ILE A 1 103 ? 7.523 4.312 -15.057 1.00 88.69 103 ILE A C 1
ATOM 817 O O . ILE A 1 103 ? 6.554 4.270 -14.304 1.00 88.69 103 ILE A O 1
ATOM 821 N N . SER A 1 104 ? 7.761 3.332 -15.935 1.00 89.19 104 SER A N 1
ATOM 822 C CA . SER A 1 104 ? 6.872 2.169 -16.045 1.00 89.19 104 SER A CA 1
ATOM 823 C C . SER A 1 104 ? 6.857 1.310 -14.776 1.00 89.19 104 SER A C 1
ATOM 825 O O . SER A 1 104 ? 5.780 0.887 -14.357 1.00 89.19 104 SER A O 1
ATOM 827 N N . TYR A 1 105 ? 8.012 1.121 -14.124 1.00 89.88 105 TYR A N 1
ATOM 828 C CA . TYR A 1 105 ? 8.095 0.419 -12.839 1.00 89.88 105 TYR A CA 1
ATOM 829 C C . TYR A 1 105 ? 7.416 1.208 -11.721 1.00 89.88 105 TYR A C 1
ATOM 831 O O . TYR A 1 105 ? 6.661 0.633 -10.938 1.00 89.88 105 TYR A O 1
ATOM 839 N N . PHE A 1 106 ? 7.619 2.526 -11.689 1.00 91.62 106 PHE A N 1
ATOM 840 C CA . PHE A 1 106 ? 6.981 3.406 -10.715 1.00 91.62 106 PHE A CA 1
ATOM 841 C C . PHE A 1 106 ? 5.452 3.380 -10.831 1.00 91.62 106 PHE A C 1
ATOM 843 O O . PHE A 1 106 ? 4.767 3.141 -9.841 1.00 91.62 106 PHE A O 1
ATOM 850 N N . ILE A 1 107 ? 4.910 3.535 -12.045 1.00 92.56 107 ILE A N 1
ATOM 851 C CA . ILE A 1 107 ? 3.460 3.468 -12.282 1.00 92.56 107 ILE A CA 1
ATOM 852 C C . ILE A 1 107 ? 2.919 2.083 -11.917 1.00 92.56 107 ILE A C 1
ATOM 854 O O . ILE A 1 107 ? 1.861 1.991 -11.297 1.00 92.56 107 ILE A O 1
ATOM 858 N N . SER A 1 108 ? 3.632 1.000 -12.252 1.00 92.00 108 SER A N 1
ATOM 859 C CA . SER A 1 108 ? 3.194 -0.337 -11.843 1.00 92.00 108 SER A CA 1
ATOM 860 C C . SER A 1 108 ? 3.179 -0.507 -10.326 1.00 92.00 108 SER A C 1
ATOM 862 O O . SER A 1 108 ? 2.202 -1.034 -9.803 1.00 92.00 108 SER A O 1
ATOM 864 N N . ALA A 1 109 ? 4.202 -0.021 -9.618 1.00 92.31 109 ALA A N 1
ATOM 865 C CA . ALA A 1 109 ? 4.265 -0.094 -8.163 1.00 92.31 109 ALA A CA 1
ATOM 866 C C . ALA A 1 109 ? 3.140 0.718 -7.515 1.00 92.31 109 ALA A C 1
ATOM 868 O O . ALA A 1 109 ? 2.454 0.206 -6.638 1.00 92.31 109 ALA A O 1
ATOM 869 N N . PHE A 1 110 ? 2.879 1.927 -8.014 1.00 93.31 110 PHE A N 1
ATOM 870 C CA . PHE A 1 110 ? 1.771 2.758 -7.556 1.00 93.31 110 PHE A CA 1
ATOM 871 C C . PHE A 1 110 ? 0.412 2.065 -7.723 1.00 93.31 110 PHE A C 1
ATOM 873 O O . PHE A 1 110 ? -0.374 2.017 -6.780 1.00 93.31 110 PHE A O 1
ATOM 880 N N . LEU A 1 111 ? 0.139 1.483 -8.896 1.00 93.56 111 LEU A N 1
ATOM 881 C CA . LEU A 1 111 ? -1.117 0.768 -9.152 1.00 93.56 111 LEU A CA 1
ATOM 882 C C . LEU A 1 111 ? -1.266 -0.475 -8.267 1.00 93.56 111 LEU A C 1
ATOM 884 O O . LEU A 1 111 ? -2.351 -0.726 -7.746 1.00 93.56 111 LEU A O 1
ATOM 888 N N . ILE A 1 112 ? -0.188 -1.240 -8.081 1.00 92.69 112 ILE A N 1
ATOM 889 C CA . ILE A 1 112 ? -0.175 -2.407 -7.192 1.00 92.69 112 ILE A CA 1
ATOM 890 C C . ILE A 1 112 ? -0.474 -1.976 -5.754 1.00 92.69 112 ILE A C 1
ATOM 892 O O . ILE A 1 112 ? -1.377 -2.537 -5.134 1.00 92.69 112 ILE A O 1
ATOM 896 N N . SER A 1 113 ? 0.227 -0.960 -5.247 1.00 92.56 113 SER A N 1
ATOM 897 C CA . SER A 1 113 ? -0.016 -0.412 -3.914 1.00 92.56 113 SER A CA 1
ATOM 898 C C . SER A 1 113 ? -1.444 0.081 -3.764 1.00 92.56 113 SER A C 1
ATOM 900 O O . SER A 1 113 ? -2.077 -0.260 -2.779 1.00 92.56 113 SER A O 1
ATOM 902 N N . LEU A 1 114 ? -1.999 0.796 -4.746 1.00 93.56 114 LEU A N 1
ATOM 903 C CA . LEU A 1 114 ? -3.384 1.270 -4.701 1.00 93.56 114 LEU A CA 1
ATOM 904 C C . LEU A 1 114 ? -4.385 0.110 -4.575 1.00 93.56 114 LEU A C 1
ATOM 906 O O . LEU A 1 114 ? -5.282 0.156 -3.736 1.00 93.56 114 LEU A O 1
ATOM 910 N N . ILE A 1 115 ? -4.219 -0.947 -5.375 1.00 92.62 115 ILE A N 1
ATOM 911 C CA . ILE A 1 115 ? -5.091 -2.129 -5.321 1.00 92.62 115 ILE A CA 1
ATOM 912 C C . ILE A 1 115 ? -4.968 -2.820 -3.958 1.00 92.62 115 ILE A C 1
ATOM 914 O O . ILE A 1 115 ? -5.979 -3.114 -3.323 1.00 92.62 115 ILE A O 1
ATOM 918 N N . MET A 1 116 ? -3.744 -3.046 -3.478 1.00 91.81 116 MET A N 1
ATOM 919 C CA . MET A 1 116 ? -3.502 -3.703 -2.189 1.00 91.81 116 MET A CA 1
ATOM 920 C C . MET A 1 116 ? -3.971 -2.851 -1.001 1.00 91.81 116 MET A C 1
ATOM 922 O O . MET A 1 116 ? -4.460 -3.396 -0.008 1.00 91.81 116 MET A O 1
ATOM 926 N N . GLN A 1 117 ? -3.892 -1.525 -1.116 1.00 92.81 117 GLN A N 1
ATOM 927 C CA . GLN A 1 117 ? -4.414 -0.573 -0.141 1.00 92.81 117 GLN A CA 1
ATOM 928 C C . GLN A 1 117 ? -5.933 -0.695 -0.022 1.00 92.81 117 GLN A C 1
ATOM 930 O O . GLN A 1 117 ? -6.455 -0.787 1.086 1.00 92.81 117 GLN A O 1
ATOM 935 N N . LEU A 1 118 ? -6.642 -0.755 -1.156 1.00 92.94 118 LEU A N 1
ATOM 936 C CA . LEU A 1 118 ? -8.093 -0.944 -1.184 1.00 92.94 118 LEU A CA 1
ATOM 937 C C . LEU A 1 118 ? -8.495 -2.291 -0.576 1.00 92.94 118 LEU A C 1
ATOM 939 O O . LEU A 1 118 ? -9.428 -2.345 0.220 1.00 92.94 118 LEU A O 1
ATOM 943 N N . VAL A 1 119 ? -7.770 -3.365 -0.895 1.00 90.62 119 VAL A N 1
ATOM 944 C CA . VAL A 1 119 ? -8.007 -4.690 -0.299 1.00 90.62 119 VAL A CA 1
ATOM 945 C C . VAL A 1 119 ? -7.829 -4.643 1.220 1.00 90.62 119 VAL A C 1
ATOM 947 O O . VAL A 1 119 ? -8.701 -5.099 1.955 1.00 90.62 119 VAL A O 1
ATOM 950 N N . SER A 1 120 ? -6.739 -4.043 1.699 1.00 91.12 120 SER A N 1
ATOM 951 C CA . SER A 1 120 ? -6.452 -3.922 3.134 1.00 91.12 120 SER A CA 1
ATOM 952 C C . SER A 1 120 ? -7.499 -3.072 3.856 1.00 91.12 120 SER A C 1
ATOM 954 O O . SER A 1 120 ? -7.942 -3.430 4.945 1.00 91.12 120 SER A O 1
ATOM 956 N N . PHE A 1 121 ? -7.945 -1.983 3.224 1.00 90.88 121 PHE A N 1
ATOM 957 C CA . PHE A 1 121 ? -9.018 -1.134 3.731 1.00 90.88 121 PHE A CA 1
ATOM 958 C C . PHE A 1 121 ? -10.325 -1.911 3.881 1.00 90.88 121 PHE A C 1
ATOM 960 O O . PHE A 1 121 ? -10.950 -1.851 4.935 1.00 90.88 121 PHE A O 1
ATOM 967 N N . VAL A 1 122 ? -10.714 -2.689 2.865 1.00 90.44 122 VAL A N 1
ATOM 968 C CA . VAL A 1 122 ? -11.925 -3.520 2.920 1.00 90.44 122 VAL A CA 1
ATOM 969 C C . VAL A 1 122 ? -11.828 -4.561 4.035 1.00 90.44 122 VAL A C 1
ATOM 971 O O . VAL A 1 122 ? -12.784 -4.711 4.791 1.00 90.44 122 VAL A O 1
ATOM 974 N N . ILE A 1 123 ? -10.686 -5.241 4.187 1.00 88.69 123 ILE A N 1
ATOM 975 C CA . ILE A 1 123 ? -10.479 -6.236 5.255 1.00 88.69 123 ILE A CA 1
ATOM 976 C C . ILE A 1 123 ? -10.666 -5.597 6.635 1.00 88.69 123 ILE A C 1
ATOM 978 O O . ILE A 1 123 ? -11.435 -6.110 7.448 1.00 88.69 123 ILE A O 1
ATOM 982 N N . MET A 1 124 ? -10.010 -4.460 6.886 1.00 87.19 124 MET A N 1
ATOM 983 C CA . MET A 1 124 ? -10.134 -3.755 8.162 1.00 87.19 124 MET A CA 1
ATOM 984 C C . MET A 1 124 ? -11.556 -3.238 8.385 1.00 87.19 124 MET A C 1
ATOM 986 O O . MET A 1 124 ? -12.123 -3.466 9.448 1.00 87.19 124 MET A O 1
ATOM 990 N N . ALA A 1 125 ? -12.171 -2.599 7.389 1.00 86.19 125 ALA A N 1
ATOM 991 C CA . ALA A 1 125 ? -13.529 -2.073 7.501 1.00 86.19 125 ALA A CA 1
ATOM 992 C C . ALA A 1 125 ? -14.559 -3.176 7.795 1.00 86.19 125 ALA A C 1
ATOM 994 O O . ALA A 1 125 ? -15.457 -2.973 8.611 1.00 86.19 125 ALA A O 1
ATOM 995 N N . VAL A 1 126 ? -14.425 -4.350 7.167 1.00 87.12 126 VAL A N 1
ATOM 996 C CA . VAL A 1 126 ? -15.284 -5.511 7.442 1.00 87.12 126 VAL A CA 1
ATOM 997 C C . VAL A 1 126 ? -15.071 -6.018 8.863 1.00 87.12 126 VAL A C 1
ATOM 999 O O . VAL A 1 126 ? -16.055 -6.219 9.571 1.00 87.12 126 VAL A O 1
ATOM 1002 N N . TYR A 1 127 ? -13.819 -6.182 9.296 1.00 85.75 127 TYR A N 1
ATOM 1003 C CA . TYR A 1 127 ? -13.507 -6.630 10.653 1.00 85.75 127 TYR A CA 1
ATOM 1004 C C . TYR A 1 127 ? -14.141 -5.716 11.706 1.00 85.75 127 TYR A C 1
ATOM 1006 O O . TYR A 1 127 ? -14.932 -6.166 12.530 1.00 85.75 127 TYR A O 1
ATOM 1014 N N . PHE A 1 128 ? -13.877 -4.418 11.600 1.00 81.06 128 PHE A N 1
ATOM 1015 C CA . PHE A 1 128 ? -14.360 -3.401 12.526 1.00 81.06 128 PHE A CA 1
ATOM 1016 C C . PHE A 1 128 ? -15.884 -3.248 12.526 1.00 81.06 128 PHE A C 1
ATOM 1018 O O . PHE A 1 128 ? -16.499 -3.001 13.565 1.00 81.06 128 PHE A O 1
ATOM 1025 N N . LYS A 1 129 ? -16.529 -3.440 11.371 1.00 80.81 129 LYS A N 1
ATOM 1026 C CA . LYS A 1 129 ? -17.991 -3.480 11.290 1.00 80.81 129 LYS A CA 1
ATOM 1027 C C . LYS A 1 129 ? -18.569 -4.676 12.049 1.00 80.81 129 LYS A C 1
ATOM 1029 O O . LYS A 1 129 ? -19.618 -4.530 12.669 1.00 80.81 129 LYS A O 1
ATOM 1034 N N . VAL A 1 130 ? -17.913 -5.837 11.989 1.00 79.31 130 VAL A N 1
ATOM 1035 C CA . VAL A 1 130 ? -18.353 -7.061 12.676 1.00 79.31 130 VAL A CA 1
ATOM 1036 C C . VAL A 1 130 ? -18.104 -6.981 14.183 1.00 79.31 130 VAL A C 1
ATOM 1038 O O . VAL A 1 130 ? -18.977 -7.386 14.945 1.00 79.31 130 VAL A O 1
ATOM 1041 N N . THR A 1 131 ? -16.958 -6.456 14.626 1.00 72.94 131 THR A N 1
ATOM 1042 C CA . THR A 1 131 ? -16.603 -6.413 16.054 1.00 72.94 131 THR A CA 1
ATOM 1043 C C . THR A 1 131 ? -17.272 -5.280 16.822 1.00 72.94 131 THR A C 1
ATOM 1045 O O . THR A 1 131 ? -17.779 -5.515 17.914 1.00 72.94 131 THR A O 1
ATOM 1048 N N . ASP A 1 132 ? -17.302 -4.066 16.271 1.00 63.41 132 ASP A N 1
ATOM 1049 C CA . ASP A 1 132 ? -17.684 -2.859 17.022 1.00 63.41 132 ASP A CA 1
ATOM 1050 C C . ASP A 1 132 ? -19.006 -2.233 16.540 1.00 63.41 132 ASP A C 1
ATOM 1052 O O . ASP A 1 132 ? -19.367 -1.140 16.975 1.00 63.41 132 ASP A O 1
ATOM 1056 N N . ASN A 1 133 ? -19.747 -2.895 15.634 1.00 56.84 133 ASN A N 1
ATOM 1057 C CA . ASN A 1 133 ? -20.911 -2.314 14.942 1.00 56.84 133 ASN A CA 1
ATOM 1058 C C . ASN A 1 133 ? -20.613 -0.896 14.423 1.00 56.84 133 ASN A C 1
ATOM 1060 O O . ASN A 1 133 ? -21.445 0.009 14.523 1.00 56.84 133 ASN A O 1
ATOM 1064 N N . LEU A 1 134 ? -19.406 -0.687 13.884 1.00 52.00 134 LEU A N 1
ATOM 1065 C CA . LEU A 1 134 ? -18.986 0.595 13.337 1.00 52.00 134 LEU A CA 1
ATOM 1066 C C . LEU A 1 134 ? -19.892 0.979 12.160 1.00 52.00 134 LEU A C 1
ATOM 1068 O O . LEU A 1 134 ? -19.673 0.618 11.002 1.00 52.00 134 LEU A O 1
ATOM 1072 N N . THR A 1 135 ? -20.934 1.754 12.454 1.00 45.50 135 THR A N 1
ATOM 1073 C CA . THR A 1 135 ? -21.566 2.619 11.472 1.00 45.50 135 THR A CA 1
ATOM 1074 C C . THR A 1 135 ? -20.541 3.686 11.140 1.00 45.50 135 THR A C 1
ATOM 1076 O O . THR A 1 135 ? -20.312 4.587 11.947 1.00 45.50 135 THR A O 1
ATOM 1079 N N . ILE A 1 136 ? -19.923 3.583 9.962 1.00 52.22 136 ILE A N 1
ATOM 1080 C CA . ILE A 1 136 ? -19.144 4.662 9.344 1.00 52.22 136 ILE A CA 1
ATOM 1081 C C . ILE A 1 136 ? -20.135 5.788 9.021 1.00 52.22 136 ILE A C 1
ATOM 1083 O O . ILE A 1 136 ? -20.589 5.971 7.896 1.00 52.22 136 ILE A O 1
ATOM 1087 N N . ASN A 1 137 ? -20.578 6.476 10.063 1.00 41.81 137 ASN A N 1
ATOM 1088 C CA . ASN A 1 137 ? -21.434 7.633 10.000 1.00 41.81 137 ASN A CA 1
ATOM 1089 C C . ASN A 1 137 ? -20.485 8.818 10.146 1.00 41.81 137 ASN A C 1
ATOM 1091 O O . ASN A 1 137 ? -19.799 8.936 11.162 1.00 41.81 137 ASN A O 1
ATOM 1095 N N . GLY A 1 138 ? -20.418 9.685 9.134 1.00 47.22 138 GLY A N 1
ATOM 1096 C CA . GLY A 1 138 ? -19.512 10.843 9.082 1.00 47.22 138 GLY A CA 1
ATOM 1097 C C . GLY A 1 138 ? -19.714 11.891 10.189 1.00 47.22 138 GLY A C 1
ATOM 1098 O O . GLY A 1 138 ? -19.189 12.992 10.088 1.00 47.22 138 GLY A O 1
ATOM 1099 N N . LYS A 1 139 ? -20.471 11.573 11.245 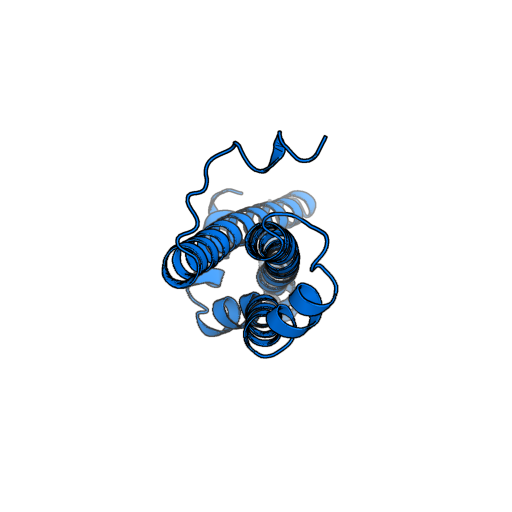1.00 43.72 139 LYS A N 1
ATOM 1100 C CA . LYS A 1 139 ? -20.738 12.426 12.406 1.00 43.72 139 LYS A CA 1
ATOM 1101 C C . LYS A 1 139 ? -19.664 12.369 13.494 1.00 43.72 139 LYS A C 1
ATOM 1103 O O . LYS A 1 139 ? -19.636 13.269 14.324 1.00 43.72 139 LYS A O 1
ATOM 1108 N N . ILE A 1 140 ? -18.778 11.368 13.503 1.00 50.94 140 ILE A N 1
ATOM 1109 C CA . ILE A 1 140 ? -17.753 11.248 14.561 1.00 50.94 140 ILE A CA 1
ATOM 1110 C C . ILE A 1 140 ? -16.676 12.342 14.426 1.00 50.94 140 ILE A C 1
ATOM 1112 O O . ILE A 1 140 ? -16.143 12.792 15.430 1.00 50.94 140 ILE A O 1
ATOM 1116 N N . VAL A 1 141 ? -16.423 12.857 13.215 1.00 48.84 141 VAL A N 1
ATOM 1117 C CA . VAL A 1 141 ? -15.413 13.913 12.988 1.00 48.84 141 VAL A CA 1
ATOM 1118 C C . VAL A 1 141 ? -15.891 15.304 13.437 1.00 48.84 141 VAL A C 1
ATOM 1120 O O . VAL A 1 141 ? -15.069 16.164 13.722 1.00 48.84 141 VAL A O 1
ATOM 1123 N N . VAL A 1 142 ? -17.204 15.545 13.534 1.00 45.09 142 VAL A N 1
ATOM 1124 C CA . VAL A 1 142 ? -17.742 16.901 13.778 1.00 45.09 142 VAL A CA 1
ATOM 1125 C C . VAL A 1 142 ? -17.934 17.209 15.266 1.00 45.09 142 VAL A C 1
ATOM 1127 O O . VAL A 1 142 ? -17.912 18.370 15.649 1.00 45.09 142 VAL A O 1
ATOM 1130 N N . ASN A 1 143 ? -18.083 16.196 16.122 1.00 37.19 143 ASN A N 1
ATOM 1131 C CA . ASN A 1 143 ? -18.400 16.398 17.545 1.00 37.19 143 ASN A CA 1
ATOM 1132 C C . ASN A 1 143 ? -17.167 16.458 18.467 1.00 37.19 143 ASN A C 1
ATOM 1134 O O . ASN A 1 143 ? -17.309 16.384 19.686 1.00 37.19 143 ASN A O 1
ATOM 1138 N N . SER A 1 144 ? -15.963 16.543 17.896 1.00 41.88 144 SER A N 1
ATOM 1139 C CA . SER A 1 144 ? -14.697 16.676 18.636 1.00 41.88 144 SER A CA 1
ATOM 1140 C C . SER A 1 144 ? -14.010 18.033 18.424 1.00 41.88 144 SER A C 1
ATOM 1142 O O . SER A 1 144 ? -12.851 18.181 18.811 1.00 41.88 144 SER A O 1
ATOM 1144 N N . CYS A 1 145 ? -14.712 19.007 17.833 1.00 39.88 145 CYS A N 1
ATOM 1145 C CA . CYS A 1 145 ? -14.329 20.420 17.823 1.00 39.88 145 CYS A CA 1
ATOM 1146 C C . CYS A 1 145 ? -15.239 21.227 18.748 1.00 39.88 145 CYS A C 1
ATOM 1148 O O . CYS A 1 145 ? -16.460 20.949 18.753 1.00 39.88 145 CYS A O 1
#

Secondary structure (DSSP, 8-state):
-HHHHHHHHHHHHH-HHHHHHHHHHHHHHHHHIIIIIHHHHHHHTTTSTTHHHHHHHHHHHHHHHHHHHHHHHHHHHHHHHHHHTSHHHHHHTTT--HHHHHHHHHHHHHHHHHHHHHHHHHHHHHHHHHHH-----TTTTTTT-

Radius of gyration: 19.85 Å; chains: 1; bounding box: 42×36×58 Å

Foldseek 3Di:
DVVLLVVLLVVLVVPVVLLVQLLVQLVVLVCCCVVPVLVVQCVVVVVDDPSNLVVLVVSLVVSLVSSLVSLLVSSCVVVVVCVVVCVVVVVVVDPDDPVNVVVSSNVSSNVRSVVSSVVSSVVSVVVCCVPPVDPPDVCVVVVPD